Protein AF-A0A8T4QPF0-F1 (afdb_monomer_lite)

Secondary structure (DSSP, 8-state):
--HHHHHHHHHHHHHHHHHHHHHH---HHHHHHHHHHHHHHHHHHHHTT-HHHHHHHHHHHHHHHHHHHHHHTT-

Structure (mmCIF, N/CA/C/O backbone):
data_AF-A0A8T4QPF0-F1
#
_entry.id   AF-A0A8T4QPF0-F1
#
loop_
_atom_site.group_PDB
_atom_site.id
_atom_site.type_symbol
_atom_site.label_atom_id
_atom_site.label_alt_id
_atom_site.label_comp_id
_atom_site.label_asym_id
_atom_site.label_entity_id
_atom_site.label_seq_id
_atom_site.pdbx_PDB_ins_code
_atom_site.Cartn_x
_atom_site.Cartn_y
_atom_site.Cartn_z
_atom_site.occupancy
_atom_site.B_iso_or_equiv
_atom_site.auth_seq_id
_atom_site.auth_comp_id
_atom_site.auth_asym_id
_atom_site.auth_atom_id
_atom_site.pdbx_PDB_model_num
ATOM 1 N N . MET A 1 1 ? 14.134 -25.679 -39.792 1.00 62.97 1 MET A N 1
ATOM 2 C CA . MET A 1 1 ? 13.520 -26.055 -38.494 1.00 62.97 1 MET A CA 1
ATOM 3 C C . MET A 1 1 ? 13.922 -25.142 -37.317 1.00 62.97 1 MET A C 1
ATOM 5 O O . MET A 1 1 ? 13.195 -25.097 -36.336 1.00 62.97 1 MET A O 1
ATOM 9 N N . VAL A 1 2 ? 15.025 -24.377 -37.393 1.00 63.53 2 VAL A N 1
ATOM 10 C CA . VAL A 1 2 ? 15.539 -23.549 -36.272 1.00 63.53 2 VAL A CA 1
ATOM 11 C C . VAL A 1 2 ? 14.842 -22.180 -36.130 1.00 63.53 2 VAL A C 1
ATOM 13 O O . VAL A 1 2 ? 14.666 -21.708 -35.012 1.00 63.53 2 VAL A O 1
ATOM 16 N N . LEU A 1 3 ? 14.358 -21.588 -37.233 1.00 68.25 3 LEU A N 1
ATOM 17 C CA . LEU A 1 3 ? 13.700 -20.266 -37.247 1.00 68.25 3 LEU A CA 1
ATOM 18 C C . LEU A 1 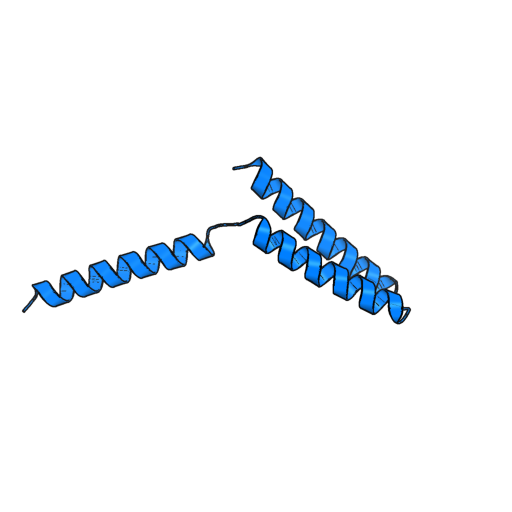3 ? 12.477 -20.161 -36.318 1.00 68.25 3 LEU A C 1
ATOM 20 O O . LEU A 1 3 ? 12.266 -19.153 -35.659 1.00 68.25 3 LEU A O 1
ATOM 24 N N . TRP A 1 4 ? 11.669 -21.217 -36.238 1.00 70.50 4 TRP A N 1
ATOM 25 C CA . TRP A 1 4 ? 10.453 -21.220 -35.420 1.00 70.50 4 TRP A CA 1
ATOM 26 C C . TRP A 1 4 ? 10.769 -21.228 -33.919 1.00 70.50 4 TRP A C 1
ATOM 28 O O . TRP A 1 4 ? 10.016 -20.678 -33.119 1.00 70.50 4 TRP A O 1
ATOM 38 N N . ARG A 1 5 ? 11.921 -21.794 -33.534 1.00 76.31 5 ARG A N 1
ATOM 39 C CA . ARG A 1 5 ? 12.378 -21.828 -32.138 1.00 76.31 5 ARG A CA 1
ATOM 40 C C . ARG A 1 5 ? 12.890 -20.458 -31.698 1.00 76.31 5 ARG A C 1
ATOM 42 O O . ARG A 1 5 ? 12.575 -20.028 -30.596 1.00 76.31 5 ARG A O 1
ATOM 49 N N . THR A 1 6 ? 13.626 -19.750 -32.558 1.00 82.81 6 THR A N 1
ATOM 50 C CA . THR A 1 6 ? 14.144 -18.409 -32.241 1.00 82.81 6 THR A CA 1
ATOM 51 C C . THR A 1 6 ? 13.031 -17.367 -32.168 1.00 82.81 6 THR A C 1
ATOM 53 O O . THR A 1 6 ? 13.020 -16.567 -31.236 1.00 82.81 6 THR A O 1
ATOM 56 N N . VAL A 1 7 ? 12.043 -17.421 -33.068 1.00 84.88 7 VAL A N 1
ATOM 57 C CA . VAL A 1 7 ? 10.864 -16.536 -33.016 1.00 84.88 7 VAL A CA 1
ATOM 58 C C . VAL A 1 7 ? 10.057 -16.757 -31.732 1.00 84.88 7 VAL A C 1
ATOM 60 O O . VAL A 1 7 ? 9.694 -15.787 -31.069 1.00 84.88 7 VAL A O 1
ATOM 63 N N . GLY A 1 8 ? 9.842 -18.013 -31.323 1.00 87.19 8 GLY A N 1
ATOM 64 C CA . GLY A 1 8 ? 9.157 -18.320 -30.062 1.00 87.19 8 GLY A CA 1
ATOM 65 C C . GLY A 1 8 ? 9.876 -17.756 -28.830 1.00 87.19 8 GLY A C 1
ATOM 66 O O . GLY A 1 8 ? 9.232 -17.209 -27.936 1.00 87.19 8 GLY A O 1
ATOM 67 N N . ILE A 1 9 ? 11.212 -17.819 -28.808 1.00 90.62 9 ILE A N 1
ATOM 68 C CA . ILE A 1 9 ? 12.028 -17.260 -27.719 1.00 90.62 9 ILE A CA 1
ATOM 69 C C . ILE A 1 9 ? 11.922 -15.729 -27.680 1.00 90.62 9 ILE A C 1
ATOM 71 O O . ILE A 1 9 ? 11.740 -15.161 -26.606 1.00 90.62 9 ILE A O 1
ATOM 75 N N . ILE A 1 10 ? 11.981 -15.056 -28.833 1.00 90.31 10 ILE A N 1
ATOM 76 C CA . ILE A 1 10 ? 11.872 -13.589 -28.909 1.00 90.31 10 ILE A CA 1
ATOM 77 C C . ILE A 1 10 ? 10.511 -13.117 -28.379 1.00 90.31 10 ILE A C 1
ATOM 79 O O . ILE A 1 10 ? 10.453 -12.188 -27.574 1.00 90.31 10 ILE A O 1
ATOM 83 N N . VAL A 1 11 ? 9.421 -13.786 -28.762 1.00 91.94 11 VAL A N 1
ATOM 84 C CA . VAL A 1 11 ? 8.074 -13.462 -28.261 1.00 91.94 11 VAL A CA 1
ATOM 85 C C . VAL A 1 11 ? 7.980 -13.679 -26.749 1.00 91.94 11 VAL A C 1
ATOM 87 O O . VAL A 1 11 ? 7.452 -12.820 -26.042 1.00 91.94 11 VAL A O 1
ATOM 90 N N . ALA A 1 12 ? 8.541 -14.774 -26.231 1.00 89.62 12 ALA A N 1
ATOM 91 C CA . ALA A 1 12 ? 8.575 -15.030 -24.793 1.00 89.62 12 ALA A CA 1
ATOM 92 C C . ALA A 1 12 ? 9.350 -13.941 -24.028 1.00 89.62 12 ALA A C 1
ATOM 94 O O . ALA A 1 12 ? 8.892 -13.491 -22.979 1.00 89.62 12 ALA A O 1
ATOM 95 N N . ILE A 1 13 ? 10.474 -13.464 -24.574 1.00 92.88 13 ILE A N 1
ATOM 96 C CA . ILE A 1 13 ? 11.259 -12.367 -23.991 1.00 92.88 13 ILE A CA 1
ATOM 97 C C . ILE A 1 13 ? 10.452 -11.063 -23.977 1.00 92.88 13 ILE A C 1
ATOM 99 O O . ILE A 1 13 ? 10.420 -10.386 -22.953 1.00 92.88 13 ILE A O 1
ATOM 103 N N . ILE A 1 14 ? 9.751 -10.726 -25.064 1.00 92.12 14 ILE A N 1
ATOM 104 C CA . ILE A 1 14 ? 8.907 -9.519 -25.127 1.00 92.12 14 ILE A CA 1
ATOM 105 C C . ILE A 1 14 ? 7.791 -9.587 -24.078 1.00 92.12 14 ILE A C 1
ATOM 107 O O . ILE A 1 14 ? 7.581 -8.625 -23.340 1.00 92.12 14 ILE A O 1
ATOM 111 N N . ILE A 1 15 ? 7.110 -10.730 -23.961 1.00 90.06 15 ILE A N 1
ATOM 112 C CA . ILE A 1 15 ? 6.074 -10.943 -22.940 1.00 90.06 15 ILE A CA 1
ATOM 113 C C . ILE A 1 15 ? 6.666 -10.770 -21.538 1.00 90.06 15 ILE A C 1
ATOM 115 O O . ILE A 1 15 ? 6.084 -10.075 -20.703 1.00 90.06 15 ILE A O 1
ATOM 119 N N . LEU A 1 16 ? 7.839 -11.351 -21.288 1.00 89.69 16 LEU A N 1
ATOM 120 C CA . LEU A 1 16 ? 8.515 -11.262 -19.999 1.00 89.69 16 LEU A CA 1
ATOM 121 C C . LEU A 1 16 ? 8.899 -9.813 -19.664 1.00 89.69 16 LEU A C 1
ATOM 123 O O . LEU A 1 16 ? 8.655 -9.365 -18.546 1.00 89.69 16 LEU A O 1
ATOM 127 N N . ILE A 1 17 ? 9.397 -9.046 -20.637 1.00 89.19 17 ILE A N 1
ATOM 128 C CA . ILE A 1 17 ? 9.698 -7.614 -20.486 1.00 89.19 17 ILE A CA 1
ATOM 129 C C . ILE A 1 17 ? 8.429 -6.812 -20.177 1.00 89.19 17 ILE A C 1
ATOM 131 O O . ILE A 1 17 ? 8.451 -5.973 -19.281 1.00 89.19 17 ILE A O 1
ATOM 135 N N . VAL A 1 18 ? 7.311 -7.074 -20.860 1.00 86.56 18 VAL A N 1
ATOM 136 C CA . VAL A 1 18 ? 6.035 -6.379 -20.606 1.00 86.56 18 VAL A CA 1
ATOM 137 C C . VAL A 1 18 ? 5.491 -6.696 -19.210 1.00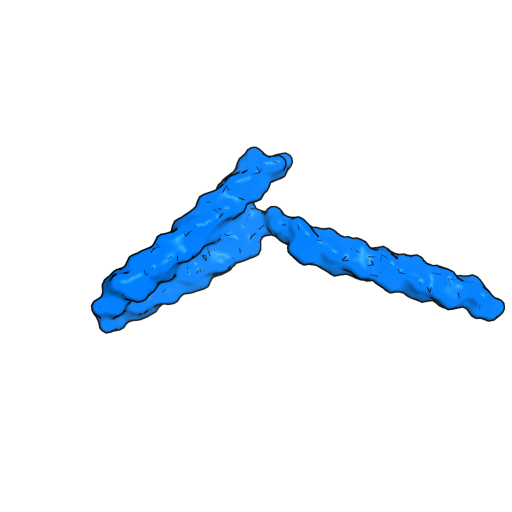 86.56 18 VAL A C 1
ATOM 139 O O . VAL A 1 18 ? 5.010 -5.797 -18.514 1.00 86.56 18 VAL A O 1
ATOM 142 N N . ILE A 1 19 ? 5.586 -7.955 -18.772 1.00 85.25 19 ILE A N 1
ATOM 143 C CA . ILE A 1 19 ? 5.202 -8.365 -17.414 1.00 85.25 19 ILE A CA 1
ATOM 144 C C . ILE A 1 19 ? 6.087 -7.656 -16.390 1.00 85.25 19 ILE A C 1
ATOM 146 O O . ILE A 1 19 ? 5.566 -7.041 -15.458 1.00 85.25 19 ILE A O 1
ATOM 150 N N . LEU A 1 20 ? 7.407 -7.686 -16.586 1.00 82.94 20 LEU A N 1
ATOM 151 C CA . LEU A 1 20 ? 8.351 -6.999 -15.713 1.00 82.94 20 LEU A CA 1
ATOM 152 C C . LEU A 1 20 ? 8.056 -5.502 -15.665 1.00 82.94 20 LEU A C 1
ATOM 154 O O . LEU A 1 20 ? 7.955 -4.965 -14.572 1.00 82.94 20 LEU A O 1
ATOM 158 N N . TYR A 1 21 ? 7.811 -4.854 -16.803 1.00 81.00 21 TYR A N 1
ATOM 159 C CA . TYR A 1 21 ? 7.468 -3.434 -16.885 1.00 81.00 21 TYR A CA 1
ATOM 160 C C . TYR A 1 21 ? 6.204 -3.080 -16.091 1.00 81.00 21 TYR A C 1
ATOM 162 O O . TYR A 1 21 ? 6.171 -2.077 -15.377 1.00 81.00 21 TYR A O 1
ATOM 170 N N . LYS A 1 22 ? 5.157 -3.914 -16.158 1.00 75.56 22 LYS A N 1
ATOM 171 C CA . LYS A 1 22 ? 3.944 -3.719 -15.345 1.00 75.56 22 LYS A CA 1
ATOM 172 C C . LYS A 1 22 ? 4.196 -3.932 -13.852 1.00 75.56 22 LYS A C 1
ATOM 174 O O . LYS A 1 22 ? 3.583 -3.251 -13.034 1.00 75.56 22 LYS A O 1
ATOM 179 N N . VAL A 1 23 ? 5.059 -4.878 -13.489 1.00 69.19 23 VAL A N 1
ATOM 180 C CA . VAL A 1 23 ? 5.389 -5.175 -12.087 1.00 69.19 23 VAL A CA 1
ATOM 181 C C . VAL A 1 23 ? 6.301 -4.102 -11.485 1.00 69.19 23 VAL A C 1
ATOM 183 O O . VAL A 1 23 ? 6.124 -3.743 -10.318 1.00 69.19 23 VAL A O 1
ATOM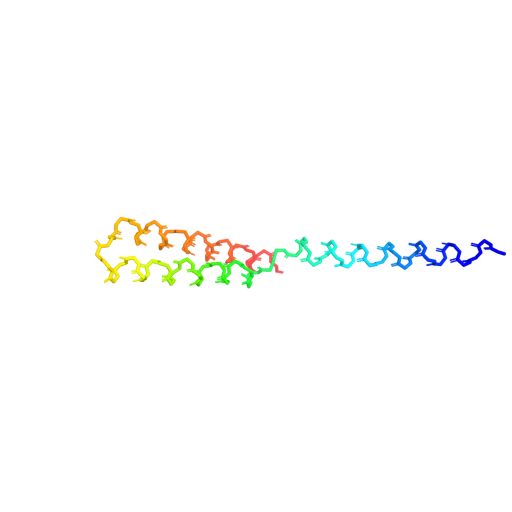 186 N N . THR A 1 24 ? 7.249 -3.578 -12.265 1.00 65.12 24 THR A N 1
ATOM 187 C CA . THR A 1 24 ? 8.227 -2.570 -11.834 1.00 65.12 24 THR A CA 1
ATOM 188 C C . THR A 1 24 ? 7.697 -1.147 -11.905 1.00 65.12 24 THR A C 1
ATOM 190 O O . THR A 1 24 ? 8.214 -0.293 -11.182 1.00 65.12 24 THR A O 1
ATOM 193 N N . ARG A 1 25 ? 6.636 -0.874 -12.682 1.00 66.06 25 ARG A N 1
ATOM 194 C CA . ARG A 1 25 ? 5.904 0.392 -12.577 1.00 66.06 25 ARG A CA 1
ATOM 195 C C . ARG A 1 25 ? 5.291 0.513 -11.180 1.00 66.06 25 ARG A C 1
ATOM 197 O O . ARG A 1 25 ? 4.222 -0.014 -10.868 1.00 66.06 25 ARG A O 1
ATOM 204 N N . LYS A 1 26 ? 5.995 1.247 -10.321 1.00 63.62 26 LYS A N 1
ATOM 205 C CA . LYS A 1 26 ? 5.438 1.851 -9.117 1.00 63.62 26 LYS A CA 1
ATOM 206 C C . LYS A 1 26 ? 4.427 2.898 -9.582 1.00 63.62 26 LYS A C 1
ATOM 208 O O . LYS A 1 26 ? 4.799 4.024 -9.860 1.00 63.62 26 LYS A O 1
ATOM 213 N N . THR A 1 27 ? 3.169 2.509 -9.756 1.00 74.69 27 THR A N 1
ATOM 214 C CA . THR A 1 27 ? 2.104 3.458 -10.106 1.00 74.69 27 THR A CA 1
ATOM 215 C C . THR A 1 27 ? 1.525 4.052 -8.820 1.00 74.69 27 THR A C 1
ATOM 217 O O . THR A 1 27 ? 1.191 3.272 -7.913 1.00 74.69 27 THR A O 1
ATOM 220 N N . PRO A 1 28 ? 1.352 5.384 -8.723 1.00 82.50 28 PRO A N 1
ATOM 221 C CA . PRO A 1 28 ? 0.743 6.021 -7.552 1.00 82.50 28 PRO A CA 1
ATOM 222 C C . PRO A 1 28 ? -0.641 5.425 -7.246 1.00 82.50 28 PRO A C 1
ATOM 224 O O . PRO A 1 28 ? -0.962 5.141 -6.092 1.00 82.50 28 PRO A O 1
ATOM 227 N N . GLU A 1 29 ? -1.407 5.058 -8.278 1.00 85.81 29 GLU A N 1
ATOM 228 C CA . GLU A 1 29 ? -2.704 4.376 -8.163 1.00 85.81 29 GLU A CA 1
ATOM 229 C C . GLU A 1 29 ? -2.677 3.099 -7.312 1.00 85.81 29 GLU A C 1
ATOM 231 O O . GLU A 1 29 ? -3.606 2.833 -6.544 1.00 85.81 29 GLU A O 1
ATOM 236 N N . LYS A 1 30 ? -1.608 2.295 -7.400 1.00 87.19 30 LYS A N 1
ATOM 237 C CA . LYS A 1 30 ? -1.485 1.056 -6.616 1.00 87.19 30 LYS A CA 1
ATOM 238 C C . LYS A 1 30 ? -1.375 1.370 -5.128 1.00 87.19 30 LYS A C 1
ATOM 240 O O . LYS A 1 30 ? -1.960 0.671 -4.299 1.00 87.19 30 LYS A O 1
ATOM 245 N N . HIS A 1 31 ? -0.631 2.420 -4.794 1.00 89.56 31 HIS A N 1
ATOM 246 C CA . HIS A 1 31 ? -0.494 2.905 -3.428 1.00 89.56 31 HIS A CA 1
ATOM 247 C C . HIS A 1 31 ? -1.796 3.549 -2.938 1.00 89.56 31 HIS A C 1
ATOM 249 O O . HIS A 1 31 ? -2.262 3.199 -1.855 1.00 89.56 31 HIS A O 1
ATOM 255 N N . LEU A 1 32 ? -2.465 4.357 -3.764 1.00 91.56 32 LEU A N 1
ATOM 256 C CA . LEU A 1 32 ? -3.776 4.935 -3.445 1.00 91.56 32 LEU A CA 1
ATOM 257 C C . LEU A 1 32 ? -4.859 3.866 -3.224 1.00 91.56 32 LEU A C 1
ATOM 259 O O . LEU A 1 32 ? -5.675 3.984 -2.308 1.00 91.56 32 LEU A O 1
ATOM 263 N N . SER A 1 33 ? -4.850 2.781 -4.003 1.00 92.94 33 SER A N 1
ATOM 264 C CA . SER A 1 33 ? -5.766 1.651 -3.809 1.00 92.94 33 SER A CA 1
ATOM 265 C C . SER A 1 33 ? -5.545 0.960 -2.459 1.00 92.94 33 SER A C 1
ATOM 267 O O . SER A 1 33 ? -6.510 0.688 -1.739 1.00 92.94 33 SER A O 1
ATOM 269 N N . LYS A 1 34 ? -4.282 0.728 -2.075 1.00 93.25 34 LYS A N 1
ATOM 270 C CA . LYS A 1 34 ? -3.941 0.194 -0.746 1.00 93.25 34 LYS A CA 1
ATOM 271 C C . LYS A 1 34 ? -4.365 1.145 0.371 1.00 93.25 34 LYS A C 1
ATOM 273 O O . LYS A 1 34 ? -5.002 0.694 1.317 1.00 93.25 34 LYS A O 1
ATOM 278 N N . ALA A 1 35 ? -4.120 2.448 0.215 1.00 94.62 35 ALA A N 1
ATOM 279 C CA . ALA A 1 35 ? -4.559 3.455 1.176 1.00 94.62 35 ALA A CA 1
ATOM 280 C C . ALA A 1 35 ? -6.077 3.430 1.392 1.00 94.62 35 ALA A C 1
ATOM 282 O O . ALA A 1 35 ? -6.546 3.466 2.525 1.00 94.62 35 ALA A O 1
ATOM 283 N N . ARG A 1 36 ? -6.861 3.322 0.312 1.00 96.56 36 ARG A N 1
ATOM 284 C CA . ARG A 1 36 ? -8.326 3.248 0.397 1.00 96.56 36 ARG A CA 1
ATOM 285 C C . ARG A 1 36 ? -8.795 1.996 1.141 1.00 96.56 36 ARG A C 1
ATOM 287 O O . ARG A 1 36 ? -9.755 2.073 1.899 1.00 96.56 36 ARG A O 1
ATOM 294 N N . LYS A 1 37 ? -8.143 0.849 0.927 1.00 96.88 37 LYS A N 1
ATOM 295 C CA . LYS A 1 37 ? -8.470 -0.397 1.639 1.00 96.88 37 LYS A CA 1
ATOM 296 C C . LYS A 1 37 ? -8.158 -0.297 3.132 1.00 96.88 37 LYS A C 1
ATOM 298 O O . LYS A 1 37 ? -9.021 -0.637 3.931 1.00 96.88 37 LYS A O 1
ATOM 303 N N . ALA A 1 38 ? -6.973 0.202 3.483 1.00 96.69 38 ALA A N 1
ATOM 304 C CA . ALA A 1 38 ? -6.579 0.410 4.873 1.00 96.69 38 ALA A CA 1
ATOM 305 C C . ALA A 1 38 ? -7.521 1.403 5.573 1.00 96.69 38 ALA A C 1
ATOM 307 O O . ALA A 1 38 ? -8.037 1.106 6.639 1.00 96.69 38 ALA A O 1
ATOM 308 N N . HIS A 1 39 ? -7.882 2.510 4.919 1.00 97.06 39 HIS A N 1
ATOM 309 C CA . HIS A 1 39 ? -8.834 3.473 5.478 1.00 97.06 39 HIS A CA 1
ATOM 310 C C . HIS A 1 39 ? -10.210 2.854 5.771 1.00 97.06 39 HIS A C 1
ATOM 312 O O . HIS A 1 39 ? -10.759 3.071 6.842 1.00 97.06 39 HIS A O 1
ATOM 318 N N . LYS A 1 40 ? -10.734 2.016 4.865 1.00 97.88 40 LYS A N 1
ATOM 319 C CA . LYS A 1 40 ? -11.995 1.288 5.092 1.00 97.88 40 LYS A CA 1
ATOM 320 C C . LYS A 1 40 ? -11.912 0.282 6.241 1.00 97.88 40 LYS A C 1
ATOM 322 O O . LYS A 1 40 ? -12.909 0.046 6.916 1.00 97.88 40 LYS A O 1
ATOM 327 N N . LEU A 1 41 ? -10.753 -0.347 6.441 1.00 97.06 41 LEU A N 1
ATOM 328 C CA . LEU A 1 41 ? -10.526 -1.198 7.609 1.00 97.06 41 LEU A CA 1
ATOM 329 C C . LEU A 1 41 ? -10.521 -0.351 8.881 1.00 97.06 41 LEU A C 1
ATOM 331 O O . LEU A 1 41 ? -11.223 -0.706 9.819 1.00 97.06 41 LEU A O 1
ATOM 335 N N . GLY A 1 42 ? -9.838 0.795 8.866 1.00 97.25 42 GLY A N 1
ATOM 336 C CA . GLY A 1 42 ? -9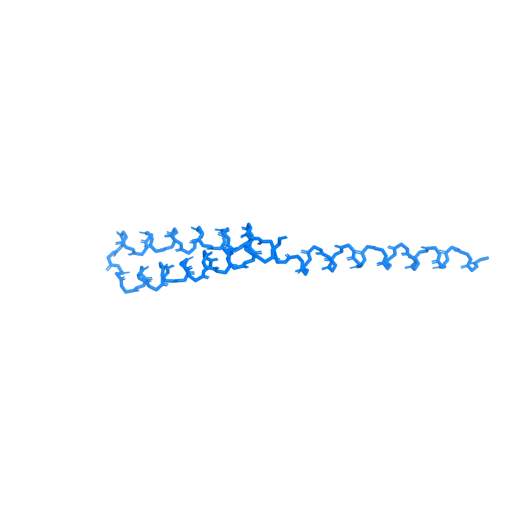.863 1.764 9.960 1.00 97.25 42 GLY A CA 1
ATOM 337 C C . GLY A 1 42 ? -11.284 2.179 10.341 1.00 97.25 42 GLY A C 1
ATOM 338 O O . GLY A 1 42 ? -11.655 2.064 11.504 1.00 97.25 42 GLY A O 1
ATOM 339 N N . GLU A 1 43 ? -12.119 2.537 9.360 1.00 98.12 43 GLU A N 1
ATOM 340 C CA . GLU A 1 43 ? -13.540 2.846 9.590 1.00 98.12 43 GLU A CA 1
ATOM 341 C C . GLU A 1 43 ? -14.298 1.663 10.197 1.00 98.12 43 GLU A C 1
ATOM 343 O O . GLU A 1 43 ? -15.082 1.832 11.127 1.00 98.12 43 GLU A O 1
ATOM 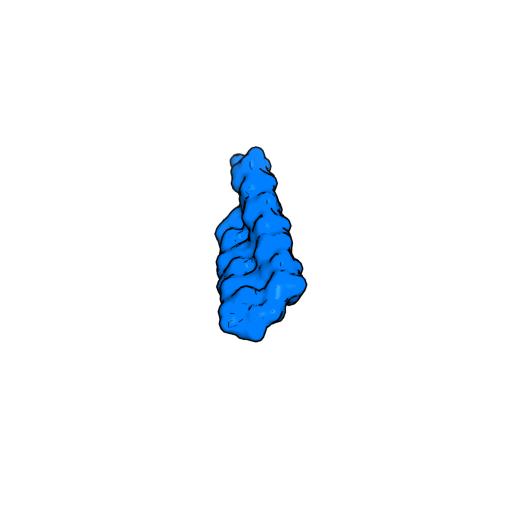348 N N . LYS A 1 44 ? -14.065 0.445 9.695 1.00 98.06 44 LYS A N 1
ATOM 349 C CA . LYS A 1 44 ? -14.720 -0.755 10.223 1.00 98.06 44 LYS A CA 1
ATOM 350 C C . LYS A 1 44 ? -14.352 -1.004 11.687 1.00 98.06 44 LYS A C 1
ATOM 352 O O . LYS A 1 44 ? -15.247 -1.320 12.463 1.00 98.06 44 LYS A O 1
ATOM 357 N N . TYR A 1 45 ? -13.072 -0.884 12.043 1.00 97.19 45 TYR A N 1
ATOM 358 C CA . TYR A 1 45 ? -12.597 -1.080 13.416 1.00 97.19 45 TYR A CA 1
ATOM 359 C C . TYR A 1 45 ? -13.079 0.034 14.351 1.00 97.19 45 TYR A C 1
ATOM 361 O O . TYR A 1 45 ? -13.554 -0.251 15.446 1.00 97.19 45 TYR A O 1
ATOM 369 N N . PHE A 1 46 ? -13.095 1.277 13.871 1.00 97.50 46 PHE A N 1
ATOM 370 C CA . PHE A 1 46 ? -13.660 2.407 14.606 1.00 97.50 46 PHE A CA 1
ATOM 371 C C . PHE A 1 46 ? -15.145 2.184 14.922 1.00 97.50 46 PHE A C 1
ATOM 373 O O . PHE A 1 46 ? -15.587 2.348 16.054 1.00 97.50 46 PHE A O 1
ATOM 380 N N . ASN A 1 47 ? -15.916 1.705 13.941 1.00 97.75 47 ASN A N 1
ATOM 381 C CA . ASN A 1 47 ? -17.345 1.443 14.115 1.00 97.75 47 ASN A CA 1
ATOM 382 C C . ASN A 1 47 ? -17.658 0.308 15.107 1.00 97.75 47 ASN A C 1
ATOM 384 O O . ASN A 1 47 ? -18.787 0.235 15.587 1.00 97.75 47 ASN A O 1
ATOM 388 N N . ILE A 1 48 ? -16.703 -0.583 15.400 1.00 97.62 48 ILE A N 1
ATOM 389 C CA . ILE A 1 48 ? -16.860 -1.641 16.415 1.00 97.62 48 ILE A CA 1
ATOM 390 C C . ILE A 1 48 ? -16.219 -1.276 17.764 1.00 97.62 48 ILE A C 1
ATOM 392 O O . ILE A 1 48 ? -16.216 -2.110 18.664 1.00 97.62 48 ILE A O 1
ATOM 396 N N . GLY A 1 49 ? -15.713 -0.045 17.917 1.00 96.81 49 GLY A N 1
ATOM 397 C CA . GLY A 1 49 ? -15.101 0.457 19.152 1.00 96.81 49 GLY A CA 1
ATOM 398 C C . GLY A 1 49 ? -13.636 0.056 19.356 1.00 96.81 49 GLY A C 1
ATOM 399 O O . GLY A 1 49 ? -13.085 0.277 20.430 1.00 96.81 49 GLY A O 1
ATOM 400 N N . GLU A 1 50 ? -12.995 -0.525 18.342 1.00 97.44 50 GLU A N 1
ATOM 401 C CA . GLU A 1 50 ? -11.586 -0.931 18.373 1.00 97.44 50 GLU A CA 1
ATOM 402 C C . GLU A 1 50 ? -10.694 0.227 17.891 1.00 97.44 50 GLU A C 1
ATOM 404 O O . GLU A 1 50 ? -10.126 0.202 16.793 1.00 97.44 50 GLU A O 1
ATOM 409 N N . ASP A 1 51 ? -10.608 1.282 18.703 1.00 96.56 51 ASP A N 1
ATOM 410 C CA . ASP A 1 51 ? -9.977 2.557 18.334 1.00 96.56 51 ASP A CA 1
ATOM 411 C C . ASP A 1 51 ? -8.471 2.448 18.046 1.00 96.56 51 ASP A C 1
ATOM 413 O O . ASP A 1 51 ? -7.957 3.138 17.159 1.00 96.56 51 ASP A O 1
ATOM 417 N N . ASP A 1 52 ? -7.758 1.572 18.758 1.00 97.06 52 ASP A N 1
ATOM 418 C CA . ASP A 1 52 ? -6.319 1.367 18.556 1.00 97.06 52 ASP A CA 1
ATOM 419 C C . ASP A 1 52 ? -6.043 0.704 17.198 1.00 97.06 52 ASP A C 1
ATOM 421 O O . ASP A 1 52 ? -5.250 1.209 16.401 1.00 97.06 52 ASP A O 1
ATOM 425 N N . LEU A 1 53 ? -6.790 -0.354 16.866 1.00 94.81 53 LEU A N 1
ATOM 426 C CA . LEU A 1 53 ? -6.742 -0.994 15.547 1.00 94.81 53 LEU A CA 1
ATOM 427 C C . LEU A 1 53 ? -7.156 -0.024 14.437 1.00 94.81 53 LEU A C 1
ATOM 429 O O . LEU A 1 53 ? -6.538 0.010 13.369 1.00 94.81 53 LEU A O 1
ATOM 433 N N . ALA A 1 54 ? -8.187 0.788 14.675 1.00 97.62 54 ALA A N 1
ATOM 434 C CA . ALA A 1 54 ? -8.615 1.799 13.719 1.00 97.62 54 ALA A CA 1
ATOM 435 C C . ALA A 1 54 ? -7.494 2.800 13.415 1.00 97.62 54 ALA A C 1
ATOM 437 O O . ALA A 1 54 ? -7.225 3.105 12.247 1.00 97.62 54 ALA A O 1
ATOM 438 N N . ARG A 1 55 ? -6.806 3.271 14.461 1.00 98.00 55 ARG A N 1
ATOM 439 C CA . ARG A 1 55 ? -5.667 4.186 14.351 1.00 98.00 55 ARG A CA 1
ATOM 440 C C . ARG A 1 55 ? -4.524 3.569 13.553 1.00 98.00 55 ARG A C 1
ATOM 442 O O . ARG A 1 55 ? -4.009 4.240 12.656 1.00 98.00 55 ARG A O 1
ATOM 449 N N . ASP A 1 56 ? -4.181 2.312 13.813 1.00 98.00 56 ASP A N 1
ATOM 450 C CA . ASP A 1 56 ? -3.132 1.601 13.076 1.00 98.00 56 ASP A CA 1
ATOM 451 C C . ASP A 1 56 ? -3.447 1.536 11.574 1.00 98.00 56 ASP A C 1
ATOM 453 O O . ASP A 1 56 ? -2.610 1.878 10.729 1.00 98.00 56 ASP A O 1
ATOM 457 N N . TYR A 1 57 ? -4.688 1.196 11.219 1.00 98.00 57 TYR A N 1
ATOM 458 C CA . TYR A 1 57 ? -5.118 1.156 9.820 1.00 98.00 57 TYR A CA 1
ATOM 459 C C . TYR A 1 57 ? -5.163 2.539 9.158 1.00 98.00 57 TYR A C 1
ATOM 461 O O . TYR A 1 57 ? -4.855 2.666 7.965 1.00 98.00 57 TYR A O 1
ATOM 469 N N . TYR A 1 58 ? -5.505 3.595 9.896 1.00 97.62 58 TYR A N 1
ATOM 470 C CA . TYR A 1 58 ? -5.429 4.960 9.374 1.00 97.62 58 TYR A CA 1
ATOM 471 C C . TYR A 1 58 ? -3.986 5.406 9.123 1.00 97.62 58 TYR A C 1
ATOM 473 O O . TYR A 1 58 ? -3.710 5.996 8.073 1.00 97.62 58 TYR A O 1
ATOM 481 N N . GLN A 1 59 ? -3.052 5.065 10.013 1.00 97.88 59 GLN A N 1
ATOM 482 C CA . GLN A 1 59 ? -1.625 5.325 9.804 1.00 97.88 59 GLN A CA 1
ATOM 483 C C . GLN A 1 59 ? -1.074 4.539 8.607 1.00 97.88 59 GLN A C 1
ATOM 485 O O . GLN A 1 59 ? -0.312 5.078 7.795 1.00 97.88 59 GLN A O 1
ATOM 490 N N . GLU A 1 60 ? -1.489 3.282 8.436 1.00 96.94 60 GLU A N 1
ATOM 491 C CA . GLU A 1 60 ? -1.136 2.490 7.256 1.00 96.94 60 GLU A CA 1
ATOM 492 C C . GLU A 1 60 ? -1.660 3.151 5.968 1.00 96.94 60 GLU A C 1
ATOM 494 O O . GLU A 1 60 ? -0.931 3.264 4.972 1.00 96.94 60 GLU A O 1
ATOM 499 N N . ALA A 1 61 ? -2.898 3.655 5.989 1.00 96.75 61 ALA A N 1
ATOM 500 C CA . ALA A 1 61 ? -3.479 4.377 4.864 1.00 96.75 61 ALA A CA 1
ATOM 501 C C . ALA A 1 61 ? -2.678 5.640 4.513 1.00 96.75 61 ALA A C 1
ATOM 503 O O . ALA A 1 61 ? -2.387 5.876 3.335 1.00 96.75 61 ALA A O 1
ATOM 504 N N . GLU A 1 62 ? -2.280 6.425 5.513 1.00 96.88 62 GLU A N 1
ATOM 505 C CA . GLU A 1 62 ? -1.473 7.633 5.327 1.00 96.88 62 GLU A CA 1
ATOM 506 C C . GLU A 1 62 ? -0.091 7.310 4.745 1.00 96.88 62 GLU A C 1
ATOM 508 O O . GLU A 1 62 ? 0.338 7.935 3.772 1.00 96.88 62 GLU A O 1
ATOM 513 N N . LYS A 1 63 ? 0.576 6.267 5.252 1.00 95.94 63 LYS A N 1
ATOM 514 C CA . LYS A 1 63 ? 1.858 5.783 4.715 1.00 95.94 63 LYS A CA 1
ATOM 515 C C . LYS A 1 63 ? 1.754 5.416 3.236 1.00 95.94 63 LYS A C 1
ATOM 517 O O . LYS A 1 63 ? 2.686 5.645 2.464 1.00 95.94 63 LYS A O 1
ATOM 522 N N . HIS A 1 64 ? 0.632 4.834 2.823 1.00 93.38 64 HIS A N 1
ATOM 523 C CA . HIS A 1 64 ? 0.385 4.541 1.418 1.00 93.38 64 HIS A CA 1
ATOM 524 C C . HIS A 1 64 ? 0.124 5.799 0.584 1.00 93.38 64 HIS A C 1
ATOM 526 O O . HIS A 1 64 ? 0.636 5.863 -0.531 1.00 93.38 64 HIS A O 1
ATOM 532 N N . ARG A 1 65 ? -0.599 6.796 1.109 1.00 93.38 65 ARG A N 1
ATOM 533 C CA . ARG A 1 65 ? -0.812 8.085 0.424 1.00 93.38 65 ARG A CA 1
ATOM 534 C C . ARG A 1 65 ? 0.502 8.834 0.208 1.00 93.38 65 ARG A C 1
ATOM 536 O O . ARG A 1 65 ? 0.783 9.186 -0.929 1.00 93.38 65 ARG A O 1
ATOM 543 N N . LYS A 1 66 ? 1.346 8.946 1.240 1.00 93.75 66 LYS A N 1
ATOM 544 C CA . LYS A 1 66 ? 2.676 9.577 1.136 1.00 93.75 66 LYS A CA 1
ATOM 545 C C . LYS A 1 66 ? 3.549 8.905 0.082 1.00 93.75 66 LYS A C 1
ATOM 547 O O . LYS A 1 66 ? 4.113 9.569 -0.770 1.00 93.75 66 LYS A O 1
ATOM 552 N N . LYS A 1 67 ? 3.577 7.568 0.053 1.00 89.69 67 LYS A N 1
ATOM 553 C CA . LYS A 1 67 ? 4.303 6.835 -0.998 1.00 89.69 67 LYS A CA 1
ATOM 554 C C . LYS A 1 67 ? 3.744 7.079 -2.399 1.00 89.69 67 LYS A C 1
ATOM 556 O O . LYS A 1 67 ? 4.505 7.021 -3.352 1.00 89.69 67 LYS A O 1
ATOM 561 N N . ALA A 1 68 ? 2.431 7.263 -2.545 1.00 89.62 68 ALA A N 1
ATOM 562 C CA . ALA A 1 68 ? 1.846 7.595 -3.841 1.00 89.62 68 ALA A CA 1
ATOM 563 C C . ALA A 1 68 ? 2.281 8.993 -4.292 1.00 89.62 68 ALA A C 1
ATOM 565 O O . ALA A 1 68 ? 2.692 9.144 -5.432 1.00 89.62 68 ALA A O 1
ATOM 566 N N . GLU A 1 69 ? 2.243 9.966 -3.383 1.00 89.06 69 GLU A N 1
ATOM 567 C CA . GLU A 1 69 ? 2.680 11.345 -3.614 1.00 89.06 69 GLU A CA 1
ATOM 568 C C . GLU A 1 69 ? 4.178 11.429 -3.941 1.00 89.06 69 GLU A C 1
ATOM 570 O O . GLU A 1 69 ? 4.559 12.070 -4.910 1.00 89.06 69 GLU A O 1
ATOM 575 N N . GLU A 1 70 ? 5.034 10.708 -3.213 1.00 88.00 70 GLU A N 1
ATOM 576 C CA . GLU A 1 70 ? 6.466 10.598 -3.525 1.00 88.00 70 GLU A CA 1
ATOM 577 C C . GLU A 1 70 ? 6.717 10.032 -4.927 1.00 88.00 70 GLU A C 1
ATOM 579 O O . GLU A 1 70 ? 7.642 10.458 -5.605 1.00 88.00 70 GLU A O 1
ATOM 584 N N . ILE A 1 71 ? 5.919 9.055 -5.364 1.00 83.75 71 ILE A N 1
ATOM 585 C CA . ILE A 1 71 ? 6.034 8.495 -6.714 1.00 83.75 71 ILE A CA 1
ATOM 586 C C . ILE A 1 71 ? 5.571 9.518 -7.755 1.00 83.75 71 ILE A C 1
ATOM 588 O O . ILE A 1 71 ? 6.217 9.637 -8.789 1.00 83.75 71 ILE A O 1
ATOM 592 N N . ASP A 1 72 ? 4.470 10.220 -7.492 1.00 82.44 72 ASP A N 1
ATOM 593 C CA . ASP A 1 72 ? 3.896 11.219 -8.400 1.00 82.44 72 ASP A CA 1
ATOM 594 C C . ASP A 1 72 ? 4.838 12.418 -8.587 1.00 82.44 72 ASP A C 1
ATOM 596 O O . ASP A 1 72 ? 5.072 12.848 -9.706 1.00 82.44 72 ASP A O 1
ATOM 600 N N . ASN A 1 73 ? 5.481 12.871 -7.506 1.00 76.06 73 ASN A N 1
ATOM 601 C CA . ASN A 1 73 ? 6.435 13.984 -7.513 1.00 76.06 73 ASN A CA 1
ATOM 602 C C . ASN A 1 73 ? 7.798 13.654 -8.160 1.00 76.06 73 ASN A C 1
ATOM 604 O O . ASN A 1 73 ? 8.631 14.546 -8.316 1.00 76.06 73 ASN A O 1
ATOM 608 N N . VAL A 1 74 ? 8.070 12.381 -8.469 1.00 66.69 74 VAL A N 1
ATOM 609 C CA . VAL A 1 74 ? 9.338 11.910 -9.063 1.00 66.69 74 VAL A CA 1
ATOM 610 C C . VAL A 1 74 ? 9.200 11.622 -10.569 1.00 66.69 74 VAL A C 1
ATOM 612 O O . VAL A 1 74 ? 10.213 11.403 -11.238 1.00 66.69 74 VAL A O 1
ATOM 615 N N . VAL A 1 75 ? 7.976 11.617 -11.109 1.00 53.88 75 VAL A N 1
ATOM 616 C CA . VAL A 1 75 ? 7.665 11.386 -12.536 1.00 53.88 75 VAL A CA 1
ATOM 617 C C . VAL A 1 75 ? 7.515 12.712 -13.272 1.00 53.88 75 VAL A C 1
ATOM 619 O O . VAL A 1 75 ? 7.989 12.765 -14.430 1.00 53.88 75 VAL A O 1
#

pLDDT: mean 88.03, std 10.95, range [53.88, 98.12]

Sequence (75 aa):
MVLWRTVGIIVAIIILIVILYKVTRKTPEKHLSKARKAHKLGEKYFNIGEDDLARDYYQEAEKHRKKAEEIDNVV

Foldseek 3Di:
DVVVVV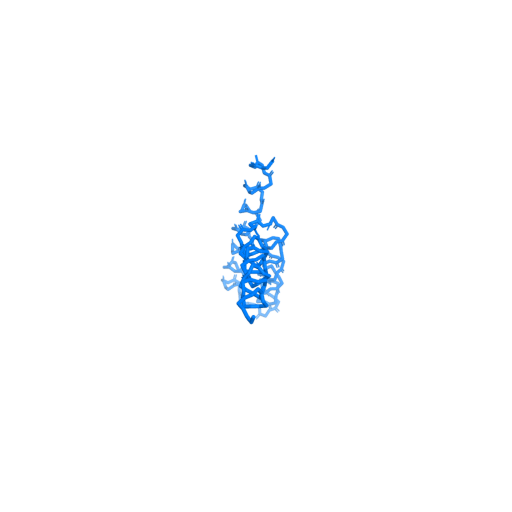VVVVVVVVVVVVVVVVVPPPALVVLQVQLVVLQVQLVVCVVVVNNVSSVVSNVSSVVSNVSSVVSVVVD

Radius of gyration: 20.47 Å; chains: 1; bounding box: 33×40×58 Å